Protein AF-A0A7W0GWA5-F1 (afdb_monomer)

Solvent-accessible surface area (backbone atoms only — not comparable to full-atom values): 6827 Å² total; per-residue (Å²): 142,81,94,83,82,60,64,68,61,54,51,52,52,56,60,53,69,59,54,69,79,69,80,69,74,74,72,68,67,46,48,59,93,83,40,85,60,52,65,59,53,51,52,34,34,76,71,62,65,28,68,68,74,46,89,90,48,79,65,50,41,50,68,44,53,48,50,33,35,61,64,26,59,84,72,41,54,82,92,47,35,63,58,40,52,51,53,41,50,53,56,53,47,53,54,49,50,54,51,45,56,62,52,56,77,68,57,77,88,79,130

pLDDT: mean 77.8, std 19.12, range [42.56, 97.56]

Radius of gyration: 23.41 Å; Cα contacts (8 Å, |Δi|>4): 55; chains: 1; bounding box: 43×33×76 Å

Sequence (111 aa):
MRPFSGYVLAAGVLLGALAPARAAAQASPYLPLDDPRLPLLEHLIARGDIADPSPMVRPFRRADAARVLAAADTGAEAGSAALIRALRADFEAAAREQFWRVAGRAGAQAY

Foldseek 3Di:
DDDDDDVVVVVVVVVVVPVDPDPPVPPPQFDDPPRPCQVVLVVCCVVVLWPDLCPPDPDDGLVSSLVRLVVSLVPGDPVCNVVSVVSNVVSVVVVVVSVVVVVVVVPDPDD

Mean predicted aligned error: 12.61 Å

Secondary structure (DSSP, 8-state):
-----SHHHHHHHHHHHT----------SBPPTT-TTHHHHHHHHHHTSS--S-TT--SPBHHHHHHHHHHHHTT--HHHHHHHHHHHHHHHHHHHHHHHHHHHTTS----

Structure (mmCIF, N/CA/C/O backbone):
data_AF-A0A7W0GWA5-F1
#
_entry.id   AF-A0A7W0GWA5-F1
#
loop_
_atom_site.group_PDB
_atom_site.id
_atom_site.type_symbol
_atom_site.label_atom_id
_atom_site.label_alt_id
_atom_site.label_comp_id
_atom_site.label_asym_id
_atom_site.label_entity_id
_atom_site.label_seq_id
_atom_site.pdbx_PDB_ins_code
_atom_site.Cartn_x
_atom_site.Cartn_y
_atom_site.Cartn_z
_atom_site.occupancy
_atom_site.B_iso_or_equiv
_atom_site.auth_seq_id
_atom_site.auth_comp_id
_atom_site.auth_asym_id
_atom_site.auth_atom_id
_atom_site.pdbx_PDB_model_num
ATOM 1 N N . MET A 1 1 ? 30.088 -19.742 -63.407 1.00 48.59 1 MET A N 1
ATOM 2 C CA . MET A 1 1 ? 30.177 -20.521 -62.150 1.00 48.59 1 MET A CA 1
ATOM 3 C C . MET A 1 1 ? 30.815 -19.660 -61.064 1.00 48.59 1 MET A C 1
ATOM 5 O O . MET A 1 1 ? 32.010 -19.417 -61.140 1.00 48.59 1 MET A O 1
ATOM 9 N N . ARG A 1 2 ? 30.041 -19.169 -60.086 1.00 49.00 2 ARG A N 1
ATOM 10 C CA . ARG A 1 2 ? 30.541 -18.702 -58.774 1.00 49.00 2 ARG A CA 1
ATOM 11 C C . ARG A 1 2 ? 29.477 -19.044 -57.714 1.00 49.00 2 ARG A C 1
ATOM 13 O O . ARG A 1 2 ? 28.451 -18.372 -57.683 1.00 49.00 2 ARG A O 1
ATOM 20 N N . PRO A 1 3 ? 29.660 -20.102 -56.905 1.00 53.25 3 PRO A N 1
ATOM 21 C CA . PRO A 1 3 ? 28.707 -20.490 -55.872 1.00 53.25 3 PRO A CA 1
ATOM 22 C C . PRO A 1 3 ? 29.085 -19.844 -54.534 1.00 53.25 3 PRO A C 1
ATOM 24 O O . PRO A 1 3 ? 29.902 -20.374 -53.795 1.00 53.25 3 PRO A O 1
ATOM 27 N N . PHE A 1 4 ? 28.497 -18.695 -54.208 1.00 54.00 4 PHE A N 1
ATOM 28 C CA . PHE A 1 4 ? 28.603 -18.105 -52.868 1.00 54.00 4 PHE A CA 1
ATOM 29 C C . PHE A 1 4 ? 27.271 -17.446 -52.494 1.00 54.00 4 PHE A C 1
ATOM 31 O O . PHE A 1 4 ? 27.133 -16.228 -52.512 1.00 54.00 4 PHE A O 1
ATOM 38 N N . SER A 1 5 ? 26.238 -18.250 -52.230 1.00 57.00 5 SER A N 1
ATOM 39 C CA . SER A 1 5 ? 24.929 -17.722 -51.800 1.00 57.00 5 SER A CA 1
ATOM 40 C C . SER A 1 5 ? 24.098 -18.720 -50.984 1.00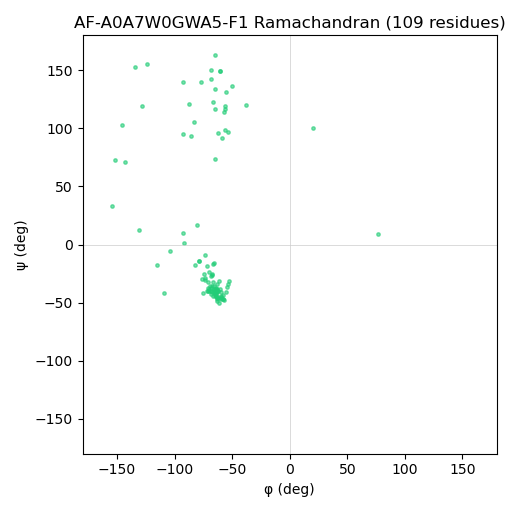 57.00 5 SER A C 1
ATOM 42 O O . SER A 1 5 ? 22.882 -18.759 -51.078 1.00 57.00 5 SER A O 1
ATOM 44 N N . GLY A 1 6 ? 24.752 -19.568 -50.186 1.00 52.09 6 GLY A N 1
ATOM 45 C CA . GLY A 1 6 ? 24.064 -20.430 -49.207 1.00 52.09 6 GLY A CA 1
ATOM 46 C C . GLY A 1 6 ? 24.311 -19.994 -47.763 1.00 52.09 6 GLY A C 1
ATOM 47 O O . GLY A 1 6 ? 23.395 -19.930 -46.948 1.00 52.09 6 GLY A O 1
ATOM 48 N N . TY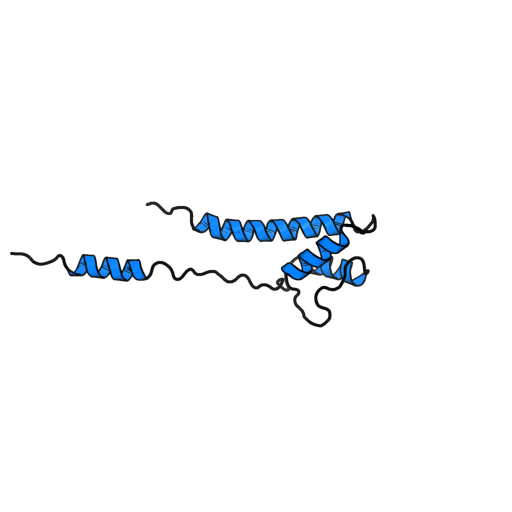R A 1 7 ? 25.554 -19.617 -47.456 1.00 51.50 7 TYR A N 1
ATOM 49 C CA . TYR A 1 7 ? 25.989 -19.338 -46.085 1.00 51.50 7 TYR A CA 1
ATOM 50 C C . TYR A 1 7 ? 25.459 -18.020 -45.509 1.00 51.50 7 TYR A C 1
ATOM 52 O O . TYR A 1 7 ? 25.210 -17.943 -44.310 1.00 51.50 7 TYR A O 1
ATOM 60 N N . VAL A 1 8 ? 25.228 -17.002 -46.345 1.00 54.50 8 VAL A N 1
ATOM 61 C CA . VAL A 1 8 ? 24.718 -15.693 -45.890 1.00 54.50 8 VAL A CA 1
ATOM 62 C C . VAL A 1 8 ? 23.268 -15.805 -45.405 1.00 54.50 8 VAL A C 1
ATOM 64 O O . VAL A 1 8 ? 22.906 -15.212 -44.392 1.00 54.50 8 VAL A O 1
ATOM 67 N N . LEU A 1 9 ? 22.460 -16.635 -46.072 1.00 52.28 9 LEU A N 1
ATOM 68 C CA . LEU A 1 9 ? 21.078 -16.899 -45.668 1.00 52.28 9 LEU A CA 1
ATOM 69 C C . LEU A 1 9 ? 21.015 -17.748 -44.391 1.00 52.28 9 LEU A C 1
ATOM 71 O O . LEU A 1 9 ? 20.230 -17.445 -43.496 1.00 52.28 9 LEU A O 1
ATOM 75 N N . ALA A 1 10 ? 21.885 -18.754 -44.259 1.00 52.53 10 ALA A N 1
ATOM 76 C CA . ALA A 1 10 ? 21.954 -19.584 -43.056 1.00 52.53 10 ALA A CA 1
ATOM 77 C C . ALA A 1 10 ? 22.414 -18.793 -41.814 1.00 52.53 10 ALA A C 1
ATOM 79 O O . ALA A 1 10 ? 21.862 -18.977 -40.730 1.00 52.53 10 ALA A O 1
ATOM 80 N N . ALA A 1 11 ? 23.369 -17.868 -41.971 1.00 53.78 11 ALA A N 1
ATOM 81 C CA . ALA A 1 11 ? 23.809 -16.987 -40.889 1.00 53.78 11 ALA A CA 1
ATOM 82 C C . ALA A 1 11 ? 22.701 -16.013 -40.446 1.00 53.78 11 ALA A C 1
ATOM 84 O O . ALA A 1 11 ? 22.514 -15.804 -39.249 1.00 53.78 11 ALA A O 1
ATOM 85 N N . GLY A 1 12 ? 21.922 -15.472 -41.391 1.00 52.97 12 GLY A N 1
ATOM 86 C CA . GLY A 1 12 ? 20.790 -14.589 -41.091 1.00 52.97 12 GLY A CA 1
ATOM 87 C C . GLY A 1 12 ? 19.664 -15.281 -40.316 1.00 52.97 12 GLY A C 1
ATOM 88 O O . GLY A 1 12 ? 19.102 -14.694 -39.395 1.00 52.97 12 GLY A O 1
ATOM 89 N N . VAL A 1 13 ? 19.374 -16.549 -40.624 1.00 55.88 13 VAL A N 1
ATOM 90 C CA . VAL A 1 13 ? 18.356 -17.341 -39.909 1.00 55.88 13 VAL A CA 1
ATOM 91 C C . VAL A 1 13 ? 18.818 -17.714 -38.496 1.00 55.88 13 VAL A C 1
ATOM 93 O O . VAL A 1 13 ? 18.016 -17.660 -37.566 1.00 55.88 13 VAL A O 1
ATOM 96 N N . LEU A 1 14 ? 20.107 -18.016 -38.294 1.00 53.31 14 LEU A N 1
ATOM 97 C CA . LEU A 1 14 ? 20.641 -18.304 -36.957 1.00 53.31 14 LEU A CA 1
ATOM 98 C C . LEU A 1 14 ? 20.690 -17.047 -36.065 1.00 53.31 14 LEU A C 1
ATOM 100 O O . LEU A 1 14 ? 20.361 -17.120 -34.885 1.00 53.31 14 LEU A O 1
ATOM 104 N N . LEU A 1 15 ? 21.034 -15.884 -36.632 1.00 54.28 15 LEU A N 1
ATOM 105 C CA . LEU A 1 15 ? 21.004 -14.590 -35.934 1.00 54.28 15 LEU A CA 1
ATOM 106 C C . LEU A 1 15 ? 19.570 -14.104 -35.658 1.00 54.28 15 LEU A C 1
ATOM 108 O O . LEU A 1 15 ? 19.325 -13.492 -34.622 1.00 54.28 15 LEU A O 1
ATOM 112 N N . GLY A 1 16 ? 18.614 -14.420 -36.537 1.00 52.53 16 GLY A N 1
ATOM 113 C CA . GLY A 1 16 ? 17.187 -14.155 -36.332 1.00 52.53 16 GLY A CA 1
ATOM 114 C C . GLY A 1 16 ? 16.520 -15.094 -35.320 1.00 52.53 16 GLY A C 1
ATOM 115 O O . GLY A 1 16 ? 15.555 -14.700 -34.675 1.00 52.53 16 GLY A O 1
ATOM 116 N N . ALA A 1 17 ? 17.044 -16.307 -35.121 1.00 53.62 17 ALA A N 1
ATOM 117 C CA . ALA A 1 17 ? 16.573 -17.246 -34.096 1.00 53.62 17 ALA A CA 1
ATOM 118 C C . ALA A 1 17 ? 17.092 -16.918 -32.681 1.00 53.62 17 ALA A C 1
ATOM 120 O O . ALA A 1 17 ? 16.517 -17.383 -31.700 1.00 53.62 17 ALA A O 1
ATOM 121 N N . LEU A 1 18 ? 18.109 -16.052 -32.566 1.00 52.94 18 LEU A N 1
ATOM 122 C CA . LEU A 1 18 ? 18.419 -15.307 -31.338 1.00 52.94 18 LEU A CA 1
ATOM 123 C C . LEU A 1 18 ? 17.513 -14.071 -31.162 1.00 52.94 18 LEU A C 1
ATOM 125 O O . LEU A 1 18 ? 17.831 -13.196 -30.351 1.00 52.94 18 LEU A O 1
ATOM 129 N N . ALA A 1 19 ? 16.378 -14.002 -31.884 1.00 51.59 19 ALA A N 1
ATOM 130 C CA . ALA A 1 19 ? 15.244 -13.144 -31.545 1.00 51.59 19 ALA A CA 1
ATOM 131 C C . ALA A 1 19 ? 15.101 -13.141 -30.024 1.00 51.59 19 ALA A C 1
ATOM 133 O O . ALA A 1 19 ? 14.997 -14.211 -29.420 1.00 51.59 19 ALA A O 1
ATOM 134 N N . PRO A 1 20 ? 15.216 -11.958 -29.408 1.00 52.09 20 PRO A N 1
ATOM 135 C CA . PRO A 1 20 ? 15.733 -11.815 -28.065 1.00 52.09 20 PRO A CA 1
ATOM 136 C C . PRO A 1 20 ? 14.890 -12.696 -27.163 1.00 52.09 20 PRO A C 1
ATOM 138 O O . PRO A 1 20 ? 13.684 -12.466 -27.041 1.00 52.09 20 PRO A O 1
ATOM 141 N N . ALA A 1 21 ? 15.513 -13.708 -26.553 1.00 52.56 21 ALA A N 1
ATOM 142 C CA . ALA A 1 21 ? 14.989 -14.302 -25.338 1.00 52.56 21 ALA A CA 1
ATOM 143 C C . ALA A 1 21 ? 14.814 -13.113 -24.405 1.00 52.56 21 ALA A C 1
ATOM 145 O O . ALA A 1 21 ? 15.791 -12.534 -23.929 1.00 52.56 21 ALA A O 1
ATOM 146 N N . ARG A 1 22 ? 13.577 -12.614 -24.361 1.00 51.94 22 ARG A N 1
ATOM 147 C CA . ARG A 1 22 ? 13.277 -11.279 -23.881 1.00 51.94 22 ARG A CA 1
ATOM 148 C C . ARG A 1 22 ? 13.826 -11.222 -22.479 1.00 51.94 22 ARG A C 1
ATOM 150 O O . ARG A 1 22 ? 13.340 -11.935 -21.606 1.00 51.94 22 ARG A O 1
ATOM 157 N N . ALA A 1 23 ? 14.842 -10.390 -22.291 1.00 51.56 23 ALA A N 1
ATOM 158 C CA . ALA A 1 23 ? 15.281 -9.962 -20.985 1.00 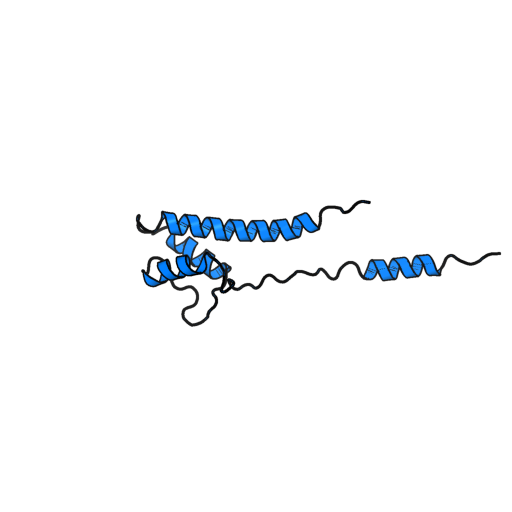51.56 23 ALA A CA 1
ATOM 159 C C . ALA A 1 23 ? 14.127 -9.148 -20.386 1.00 51.56 23 ALA A C 1
ATOM 161 O O . ALA A 1 23 ? 14.149 -7.920 -20.339 1.00 51.56 23 ALA A O 1
ATOM 162 N N . ALA A 1 24 ? 13.067 -9.844 -19.974 1.00 52.22 24 ALA A N 1
ATOM 163 C CA . ALA A 1 24 ? 12.227 -9.415 -18.892 1.00 52.22 24 ALA A CA 1
ATOM 164 C C . ALA A 1 24 ? 13.191 -9.321 -17.717 1.00 52.22 24 ALA A C 1
ATOM 166 O O . ALA A 1 24 ? 13.485 -10.314 -17.058 1.00 52.22 24 ALA A O 1
ATOM 167 N N . ALA A 1 25 ? 13.773 -8.141 -17.511 1.00 53.12 25 ALA A N 1
ATOM 168 C CA . ALA A 1 25 ? 14.325 -7.813 -16.218 1.00 53.12 25 ALA A CA 1
ATOM 169 C C . ALA A 1 25 ? 13.152 -7.993 -15.251 1.00 53.12 25 ALA A C 1
ATOM 171 O O . ALA A 1 25 ? 12.238 -7.169 -15.223 1.00 53.12 25 ALA A O 1
ATOM 172 N N . GLN A 1 26 ? 13.104 -9.148 -14.586 1.00 57.56 26 GLN A N 1
ATOM 173 C CA . GLN A 1 26 ? 12.078 -9.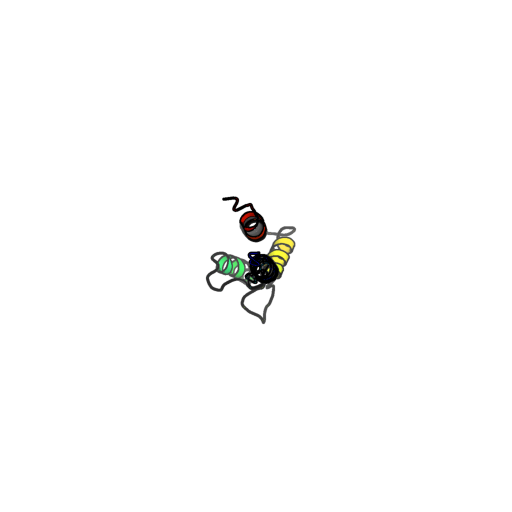485 -13.615 1.00 57.56 26 GLN A CA 1
ATOM 174 C C . GLN A 1 26 ? 12.218 -8.459 -12.499 1.00 57.56 26 GLN A C 1
ATOM 176 O O . GLN A 1 26 ? 13.080 -8.578 -11.630 1.00 57.56 26 GLN A O 1
ATOM 181 N N . ALA A 1 27 ? 11.409 -7.401 -12.566 1.00 71.06 27 ALA A N 1
ATOM 182 C CA . ALA A 1 27 ? 11.276 -6.476 -11.463 1.00 71.06 27 ALA A CA 1
ATOM 183 C C . ALA A 1 27 ? 10.861 -7.319 -10.256 1.00 71.06 27 ALA A C 1
ATOM 185 O O . ALA A 1 27 ? 9.851 -8.025 -10.308 1.00 71.06 27 ALA A O 1
ATOM 186 N N . SER A 1 28 ? 11.688 -7.308 -9.207 1.00 83.00 28 SER A N 1
ATOM 187 C CA . SER A 1 28 ? 11.398 -8.054 -7.984 1.00 83.00 28 SER A CA 1
ATOM 188 C C . SER A 1 28 ? 9.975 -7.724 -7.532 1.00 83.00 28 SER A C 1
ATOM 190 O O . SER A 1 28 ? 9.620 -6.548 -7.546 1.00 83.00 28 SER A O 1
ATOM 192 N N . PRO A 1 29 ? 9.147 -8.694 -7.109 1.00 87.31 29 PRO A N 1
ATOM 193 C CA . PRO A 1 29 ? 7.804 -8.404 -6.604 1.00 87.31 29 PRO A CA 1
ATOM 194 C C . PRO A 1 29 ? 7.832 -7.624 -5.277 1.00 87.31 29 PRO A C 1
ATOM 196 O O . PRO A 1 29 ? 6.835 -7.004 -4.893 1.00 87.31 29 PRO A O 1
ATOM 199 N N . TYR A 1 30 ? 8.981 -7.613 -4.596 1.00 90.69 30 TYR A N 1
ATOM 200 C CA . TYR A 1 30 ? 9.180 -6.970 -3.304 1.00 90.69 30 TYR A CA 1
ATOM 201 C C . TYR A 1 30 ? 9.689 -5.537 -3.424 1.00 90.69 30 TYR A C 1
ATOM 203 O O . TYR A 1 30 ? 10.540 -5.243 -4.271 1.00 90.69 30 TYR A O 1
ATOM 211 N N . LEU A 1 31 ? 9.161 -4.663 -2.569 1.00 91.12 31 LEU A N 1
ATOM 212 C CA . LEU A 1 31 ? 9.631 -3.298 -2.394 1.00 91.12 31 LEU A CA 1
ATOM 213 C C . LEU A 1 31 ? 11.135 -3.297 -2.063 1.00 91.12 31 LEU A C 1
ATOM 215 O O . LEU A 1 31 ? 11.559 -4.074 -1.206 1.00 91.12 31 LEU A O 1
ATOM 219 N N . PRO A 1 32 ? 11.945 -2.476 -2.750 1.00 91.31 32 PRO A N 1
ATOM 220 C CA . PRO A 1 32 ? 13.343 -2.280 -2.408 1.00 91.31 32 PRO A CA 1
ATOM 221 C C . PRO A 1 32 ? 13.467 -1.715 -0.994 1.00 91.31 32 PRO A C 1
ATOM 223 O O . PRO A 1 32 ? 12.584 -0.994 -0.529 1.00 91.31 32 PRO A O 1
ATOM 226 N N . LEU A 1 33 ? 14.562 -2.042 -0.311 1.00 89.75 33 LEU A N 1
ATOM 227 C CA . LEU A 1 33 ? 14.805 -1.557 1.051 1.00 89.75 33 LEU A CA 1
ATOM 228 C C . LEU A 1 33 ? 15.058 -0.039 1.086 1.00 89.75 33 LEU A C 1
ATOM 230 O O . LEU A 1 33 ? 14.813 0.608 2.095 1.00 89.75 33 LEU A O 1
ATOM 234 N N . ASP A 1 34 ? 15.530 0.511 -0.030 1.00 90.81 34 ASP A N 1
ATOM 235 C CA . ASP A 1 34 ? 15.785 1.926 -0.288 1.00 90.81 34 ASP A CA 1
ATOM 236 C C . ASP A 1 34 ? 14.595 2.647 -0.951 1.00 90.81 34 ASP A C 1
ATOM 238 O O . ASP A 1 34 ? 14.728 3.788 -1.392 1.00 90.81 34 ASP A O 1
ATOM 242 N N . ASP A 1 35 ? 13.418 2.011 -1.031 1.00 91.44 35 ASP A N 1
ATOM 243 C CA . ASP A 1 35 ? 12.230 2.658 -1.586 1.00 91.44 35 ASP A CA 1
ATOM 244 C C . ASP A 1 35 ? 11.771 3.810 -0.672 1.00 91.44 35 ASP A C 1
ATOM 246 O O . ASP A 1 35 ? 11.450 3.576 0.498 1.00 91.44 35 ASP A O 1
ATOM 250 N N . PRO A 1 36 ? 11.666 5.051 -1.180 1.00 92.75 36 PRO A N 1
ATOM 251 C CA . PRO A 1 36 ? 11.331 6.213 -0.357 1.00 92.75 36 PRO A CA 1
ATOM 252 C C . PRO A 1 36 ? 9.915 6.155 0.233 1.00 92.75 36 PRO A C 1
ATOM 254 O O . PRO A 1 36 ? 9.606 6.890 1.168 1.00 92.75 36 PRO A O 1
ATOM 257 N N . ARG A 1 37 ? 9.041 5.286 -0.289 1.00 94.38 37 ARG A N 1
ATOM 258 C CA . ARG A 1 37 ? 7.675 5.100 0.221 1.00 94.38 37 ARG A CA 1
ATOM 259 C C . ARG A 1 37 ? 7.623 4.166 1.426 1.00 94.38 37 ARG A C 1
ATOM 261 O O . ARG A 1 37 ? 6.619 4.164 2.137 1.00 94.38 37 ARG A O 1
ATOM 268 N N . LEU A 1 38 ? 8.671 3.370 1.656 1.00 94.44 38 LEU A N 1
ATOM 269 C CA . LEU A 1 38 ? 8.697 2.351 2.703 1.00 94.44 38 LEU A CA 1
ATOM 270 C C . LEU A 1 38 ? 8.491 2.944 4.113 1.00 94.44 38 LEU A C 1
ATOM 272 O O . LEU A 1 38 ? 7.598 2.453 4.804 1.00 94.44 38 LEU A O 1
ATOM 276 N N . PRO A 1 39 ? 9.169 4.039 4.523 1.00 95.44 39 PRO A N 1
ATOM 277 C CA . PRO A 1 39 ? 8.960 4.622 5.852 1.00 95.44 39 PRO A CA 1
ATOM 278 C C . PRO A 1 39 ? 7.539 5.160 6.067 1.00 95.44 39 PRO A C 1
A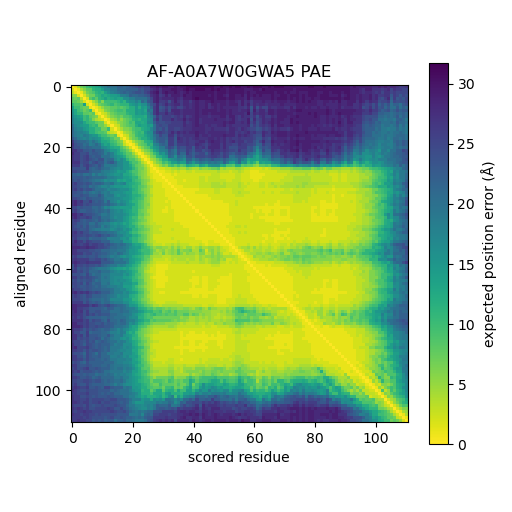TOM 280 O O . PRO A 1 39 ? 7.001 5.083 7.168 1.00 95.44 39 PRO A O 1
ATOM 283 N N . LEU A 1 40 ? 6.905 5.691 5.015 1.00 96.19 40 LEU A N 1
ATOM 284 C CA . LEU A 1 40 ? 5.531 6.199 5.090 1.00 96.19 40 LEU A CA 1
ATOM 285 C C . LEU A 1 40 ? 4.522 5.056 5.256 1.00 96.19 40 LEU A C 1
ATOM 287 O O . LEU A 1 40 ? 3.577 5.173 6.034 1.00 96.19 40 LEU A O 1
ATOM 291 N N . LEU A 1 41 ? 4.743 3.940 4.555 1.00 95.94 41 LEU A N 1
ATOM 292 C CA . LEU A 1 41 ? 3.938 2.731 4.708 1.00 95.94 41 LEU A CA 1
ATOM 293 C C . LEU A 1 41 ? 4.064 2.166 6.131 1.00 95.94 41 LEU A C 1
ATOM 295 O O . LEU A 1 41 ? 3.057 1.865 6.765 1.00 95.94 41 LEU A O 1
ATOM 299 N N . GLU A 1 42 ? 5.287 2.077 6.655 1.00 95.75 42 GLU A N 1
ATOM 300 C CA . GLU A 1 42 ? 5.547 1.613 8.022 1.00 95.75 42 GLU A CA 1
ATOM 301 C C . GLU A 1 42 ? 4.939 2.539 9.078 1.00 95.75 42 GLU A C 1
ATOM 303 O O . GLU A 1 42 ? 4.385 2.055 10.063 1.00 95.75 42 GLU A O 1
ATOM 308 N N . HIS A 1 43 ? 4.970 3.856 8.858 1.00 96.50 43 HIS A N 1
ATOM 309 C CA . HIS A 1 43 ? 4.325 4.822 9.743 1.00 96.50 43 HIS A CA 1
ATOM 310 C C . HIS A 1 43 ? 2.811 4.591 9.853 1.00 96.50 43 HIS A C 1
ATOM 312 O O . HIS A 1 43 ? 2.271 4.575 10.960 1.00 96.50 43 HIS A O 1
ATOM 318 N N . LEU A 1 44 ? 2.131 4.372 8.724 1.00 96.94 44 LEU A N 1
ATOM 319 C CA . LEU A 1 44 ? 0.696 4.072 8.706 1.00 96.94 44 LEU A CA 1
ATOM 320 C C . LEU A 1 44 ? 0.381 2.737 9.399 1.00 96.94 44 LEU A C 1
ATOM 322 O O . LEU A 1 44 ? -0.602 2.650 10.131 1.00 96.94 44 LEU A O 1
ATOM 326 N N . ILE A 1 45 ? 1.227 1.716 9.217 1.00 96.38 45 ILE A N 1
ATOM 327 C CA . ILE A 1 4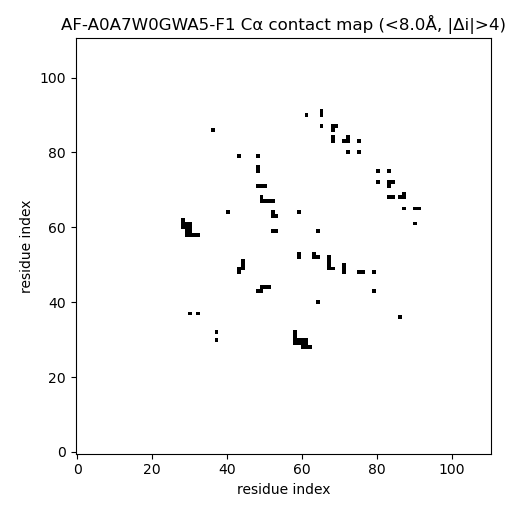5 ? 1.087 0.422 9.908 1.00 96.38 45 ILE A CA 1
ATOM 328 C C . ILE A 1 45 ? 1.246 0.603 11.419 1.00 96.38 45 ILE A C 1
ATOM 330 O O . ILE A 1 45 ? 0.420 0.123 12.190 1.00 96.38 45 ILE A O 1
ATOM 334 N N . ALA A 1 46 ? 2.288 1.316 11.853 1.00 96.19 46 ALA A N 1
ATOM 335 C CA . ALA A 1 46 ? 2.580 1.533 13.268 1.00 96.19 46 ALA A CA 1
ATOM 336 C C . ALA A 1 46 ? 1.458 2.292 13.992 1.00 96.19 46 ALA A C 1
ATOM 338 O O . ALA A 1 46 ? 1.218 2.061 15.175 1.00 96.19 46 ALA A O 1
ATOM 339 N N . ARG A 1 47 ? 0.753 3.177 13.279 1.00 95.44 47 ARG A N 1
ATOM 340 C CA . ARG A 1 47 ? -0.427 3.887 13.788 1.00 95.44 47 ARG A CA 1
ATOM 341 C C . ARG A 1 47 ? -1.708 3.055 13.780 1.00 95.44 47 ARG A C 1
ATOM 343 O O . ARG A 1 47 ? -2.676 3.453 14.416 1.00 95.44 47 ARG A O 1
ATOM 350 N N . GLY A 1 48 ? -1.719 1.924 13.077 1.00 95.19 48 GLY A N 1
ATOM 351 C CA . GLY A 1 48 ? -2.922 1.128 12.837 1.00 95.19 48 GLY A CA 1
ATOM 352 C C . GLY A 1 48 ? -3.847 1.712 11.765 1.00 95.19 48 GLY A C 1
ATOM 353 O O . GLY A 1 48 ? -4.947 1.200 11.581 1.00 95.19 48 GLY A O 1
ATOM 354 N N . ASP A 1 49 ? -3.402 2.741 11.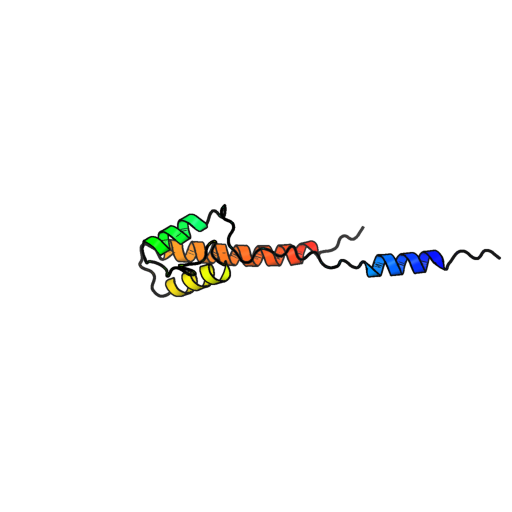035 1.00 96.38 49 ASP A N 1
ATOM 355 C CA . ASP A 1 49 ? -4.177 3.383 9.965 1.00 96.38 49 ASP A CA 1
ATOM 356 C C . ASP A 1 49 ? -4.352 2.444 8.758 1.00 96.38 49 ASP A C 1
ATOM 358 O O . ASP A 1 49 ? -5.324 2.552 8.010 1.00 96.38 49 ASP A O 1
ATOM 362 N N . ILE A 1 50 ? -3.406 1.517 8.560 1.00 96.44 50 ILE A N 1
ATOM 363 C CA . ILE A 1 50 ? -3.497 0.422 7.588 1.00 96.44 50 ILE A CA 1
ATOM 364 C C . ILE A 1 50 ? -3.055 -0.896 8.233 1.00 96.44 50 ILE A C 1
ATOM 366 O O . ILE A 1 50 ? -2.214 -0.917 9.131 1.00 96.44 50 ILE A O 1
ATOM 370 N N . ALA A 1 51 ? -3.581 -2.017 7.739 1.00 96.00 51 ALA A N 1
ATOM 371 C CA . ALA A 1 51 ? -3.137 -3.341 8.171 1.00 96.00 51 ALA A CA 1
ATOM 372 C C . ALA A 1 51 ? -1.699 -3.635 7.702 1.00 96.00 51 ALA A C 1
ATOM 374 O O . ALA A 1 51 ? -1.348 -3.313 6.564 1.00 96.00 51 ALA A O 1
ATOM 375 N N . ASP A 1 52 ? -0.894 -4.309 8.535 1.00 95.56 52 ASP A N 1
ATOM 376 C CA . ASP A 1 52 ? 0.409 -4.837 8.105 1.00 95.56 52 ASP A CA 1
ATOM 377 C C . ASP A 1 52 ? 0.181 -5.926 7.035 1.00 95.56 52 ASP A C 1
ATOM 379 O O . ASP A 1 52 ? -0.442 -6.953 7.330 1.00 95.56 52 ASP A O 1
ATOM 383 N N . PRO A 1 53 ? 0.659 -5.729 5.790 1.00 92.25 53 PRO A N 1
ATOM 384 C CA . PRO A 1 53 ? 0.421 -6.674 4.706 1.00 92.25 53 PRO A CA 1
ATOM 385 C C . PRO A 1 53 ? 1.121 -8.024 4.908 1.00 92.25 53 PRO A C 1
ATOM 387 O O . PRO A 1 53 ? 0.649 -9.025 4.367 1.00 92.25 53 PRO A O 1
ATOM 390 N N . SER A 1 54 ? 2.226 -8.061 5.662 1.00 88.50 54 SER A N 1
ATOM 391 C CA . SER A 1 54 ? 3.052 -9.256 5.858 1.00 88.50 54 SER A CA 1
ATOM 392 C C . SER A 1 54 ? 3.782 -9.227 7.211 1.00 88.50 54 SER A C 1
ATOM 394 O O . SER A 1 54 ? 5.007 -9.086 7.222 1.00 88.50 54 SER A O 1
ATOM 396 N N . PRO A 1 55 ? 3.101 -9.431 8.357 1.00 84.38 55 PRO A N 1
ATOM 397 C CA . PRO A 1 55 ? 3.685 -9.252 9.696 1.00 84.38 55 PRO A CA 1
ATOM 398 C C . PRO A 1 55 ? 4.995 -10.014 9.947 1.00 84.38 55 PRO A C 1
ATOM 400 O O . PRO A 1 55 ? 5.860 -9.549 10.679 1.00 84.38 55 PRO A O 1
ATOM 403 N N . MET A 1 56 ? 5.156 -11.182 9.317 1.00 90.69 56 MET A N 1
ATOM 404 C CA . MET A 1 56 ? 6.333 -12.045 9.477 1.00 90.69 56 MET A CA 1
ATOM 405 C C . MET A 1 56 ? 7.314 -11.996 8.300 1.00 90.69 56 MET A C 1
ATOM 407 O O . MET A 1 56 ? 8.363 -12.631 8.359 1.00 90.69 56 MET A O 1
ATOM 411 N N . VAL A 1 57 ? 6.980 -11.298 7.208 1.00 85.94 57 VAL A N 1
ATOM 412 C CA . VAL A 1 57 ? 7.778 -11.312 5.975 1.00 85.94 57 VAL A CA 1
ATOM 413 C C . VAL A 1 57 ? 8.083 -9.890 5.535 1.00 85.94 57 VAL A C 1
ATOM 415 O O . VAL A 1 57 ? 7.194 -9.106 5.205 1.00 85.94 57 VAL A O 1
ATOM 418 N N . ARG A 1 58 ? 9.377 -9.585 5.486 1.00 88.69 58 ARG A N 1
ATOM 419 C CA . ARG A 1 58 ? 9.934 -8.356 4.923 1.00 88.69 58 ARG A CA 1
ATOM 420 C C . ARG A 1 58 ? 10.957 -8.722 3.839 1.00 88.69 58 ARG A C 1
ATOM 422 O O . ARG A 1 58 ? 11.545 -9.802 3.920 1.00 88.69 58 ARG A O 1
ATOM 429 N N . PRO A 1 59 ? 11.228 -7.839 2.864 1.00 90.00 59 PRO A N 1
ATOM 430 C CA . PRO A 1 59 ? 10.486 -6.616 2.533 1.00 90.00 59 PRO A CA 1
ATOM 431 C C . PRO A 1 59 ? 9.057 -6.898 2.033 1.00 90.00 59 PRO A C 1
ATOM 433 O O . PRO A 1 59 ? 8.719 -8.026 1.677 1.00 90.00 59 PRO A O 1
ATOM 436 N N . PHE A 1 60 ? 8.190 -5.882 2.027 1.00 93.75 60 PHE A N 1
ATOM 437 C CA . PHE A 1 60 ? 6.793 -6.037 1.605 1.00 93.75 60 PHE A CA 1
ATOM 438 C C . PHE A 1 60 ? 6.666 -6.312 0.105 1.00 93.75 60 PHE A C 1
ATOM 440 O O . PHE A 1 60 ? 7.446 -5.810 -0.703 1.00 93.75 60 PHE A O 1
ATOM 447 N N . ARG A 1 61 ? 5.632 -7.049 -0.307 1.00 92.44 61 ARG A N 1
ATOM 448 C CA . ARG A 1 61 ? 5.264 -7.144 -1.728 1.00 92.44 61 ARG A CA 1
ATOM 449 C C . ARG A 1 61 ? 4.535 -5.879 -2.163 1.00 92.44 61 ARG A C 1
ATOM 451 O O . ARG A 1 61 ? 3.658 -5.395 -1.452 1.00 92.44 61 ARG A O 1
ATOM 458 N N . ARG A 1 62 ? 4.830 -5.388 -3.371 1.00 91.62 62 ARG A N 1
ATOM 459 C CA . ARG A 1 62 ? 4.152 -4.203 -3.937 1.00 91.62 62 ARG A CA 1
ATOM 460 C C . ARG A 1 62 ? 2.640 -4.384 -4.030 1.00 91.62 62 ARG A C 1
ATOM 462 O O . ARG A 1 62 ? 1.895 -3.477 -3.682 1.00 91.62 62 ARG A O 1
ATOM 469 N N . ALA A 1 63 ? 2.203 -5.558 -4.486 1.00 91.25 63 ALA A N 1
ATOM 470 C CA . ALA A 1 63 ? 0.784 -5.868 -4.638 1.00 91.25 63 ALA A CA 1
ATOM 471 C C . ALA A 1 63 ? 0.050 -5.859 -3.289 1.00 91.25 63 ALA A C 1
ATOM 473 O O . ALA A 1 63 ? -1.051 -5.324 -3.197 1.00 91.25 63 ALA A O 1
ATOM 474 N N . ASP A 1 64 ? 0.676 -6.394 -2.238 1.00 94.75 64 ASP A N 1
ATOM 475 C CA . ASP A 1 64 ? 0.080 -6.401 -0.905 1.00 94.75 64 ASP A CA 1
ATOM 476 C C . ASP A 1 64 ? 0.040 -5.000 -0.290 1.00 94.75 64 ASP A C 1
ATOM 478 O O . ASP A 1 64 ? -0.990 -4.627 0.262 1.00 94.75 64 ASP A O 1
ATOM 482 N N . ALA A 1 65 ? 1.093 -4.193 -0.467 1.00 94.56 65 ALA A N 1
ATOM 483 C CA . ALA A 1 65 ? 1.095 -2.785 -0.063 1.00 94.56 65 ALA A CA 1
ATOM 484 C C . ALA A 1 65 ? -0.035 -1.990 -0.749 1.00 94.56 65 ALA A C 1
ATOM 486 O O . ALA A 1 65 ? -0.804 -1.297 -0.086 1.00 94.56 65 ALA A O 1
ATOM 487 N N . ALA A 1 66 ? -0.199 -2.142 -2.069 1.00 94.12 66 ALA A N 1
ATOM 488 C CA . ALA A 1 66 ? -1.281 -1.494 -2.810 1.00 94.12 66 ALA A CA 1
ATOM 489 C C . ALA A 1 66 ? -2.670 -1.959 -2.338 1.00 94.12 66 ALA A C 1
ATOM 491 O O . ALA A 1 66 ? -3.585 -1.148 -2.198 1.00 94.12 66 ALA A O 1
ATOM 492 N N . ARG A 1 67 ? -2.822 -3.257 -2.046 1.00 94.38 67 ARG A N 1
ATOM 493 C CA . ARG A 1 67 ? -4.074 -3.844 -1.553 1.00 94.38 67 ARG A CA 1
ATOM 494 C C . ARG A 1 67 ? -4.478 -3.280 -0.192 1.00 94.38 67 ARG A C 1
ATOM 496 O O . ARG A 1 67 ? -5.642 -2.928 -0.024 1.00 94.38 67 ARG A O 1
ATOM 503 N N . VAL A 1 68 ? -3.553 -3.184 0.768 1.00 96.50 68 VAL A N 1
ATOM 504 C CA . VAL A 1 68 ? -3.878 -2.648 2.105 1.00 96.50 68 VAL A CA 1
ATOM 505 C C . VAL A 1 68 ? -4.171 -1.148 2.068 1.00 96.50 68 VAL A C 1
ATOM 507 O O . VAL A 1 68 ? -5.092 -0.704 2.746 1.00 96.50 68 VAL A O 1
ATOM 510 N N . LEU A 1 69 ? -3.476 -0.383 1.217 1.00 96.69 69 LEU A N 1
ATOM 511 C CA . LEU A 1 69 ? -3.773 1.038 1.001 1.00 96.69 69 LEU A CA 1
ATOM 512 C C . LEU A 1 69 ? -5.169 1.236 0.393 1.00 96.69 69 LEU A C 1
ATOM 514 O O . LEU A 1 69 ? -5.926 2.084 0.856 1.00 96.69 69 LEU A O 1
ATOM 518 N N . ALA A 1 70 ? -5.537 0.430 -0.608 1.00 95.31 70 ALA A N 1
ATOM 519 C CA . ALA A 1 70 ? -6.863 0.486 -1.220 1.00 95.31 70 ALA A CA 1
ATOM 520 C C . ALA A 1 70 ? -7.983 0.108 -0.236 1.00 95.31 70 ALA A C 1
ATOM 522 O O . ALA A 1 70 ? -9.047 0.719 -0.264 1.00 95.31 70 ALA A O 1
ATOM 523 N N . ALA A 1 71 ? -7.743 -0.872 0.641 1.00 95.50 71 ALA A N 1
ATOM 524 C CA . ALA A 1 71 ? -8.699 -1.261 1.676 1.00 95.50 71 ALA A CA 1
ATOM 525 C C . ALA A 1 71 ? -8.889 -0.170 2.745 1.00 95.50 71 ALA A C 1
ATOM 527 O O . ALA A 1 71 ? -9.996 0.015 3.242 1.00 95.50 71 ALA A O 1
ATOM 528 N N . ALA A 1 72 ? -7.826 0.560 3.090 1.00 95.69 72 ALA A N 1
ATOM 529 C CA . ALA A 1 72 ? -7.891 1.621 4.089 1.00 95.69 72 ALA A CA 1
ATOM 530 C C . ALA A 1 72 ? -8.552 2.908 3.569 1.00 95.69 72 ALA A C 1
ATOM 532 O O . ALA A 1 72 ? -9.199 3.613 4.337 1.00 95.69 72 ALA A O 1
ATOM 533 N N . ASP A 1 73 ? -8.444 3.205 2.270 1.00 93.06 73 ASP A N 1
ATOM 534 C CA . ASP A 1 73 ? -8.971 4.431 1.646 1.00 93.06 73 ASP A CA 1
ATOM 535 C C . ASP A 1 73 ? -10.474 4.654 1.920 1.00 93.06 73 ASP A C 1
ATOM 537 O O . ASP A 1 73 ? -10.908 5.776 2.172 1.00 93.06 73 ASP A O 1
ATOM 541 N N . THR A 1 74 ? -11.276 3.583 1.962 1.00 87.88 74 THR A N 1
ATOM 542 C CA . THR A 1 74 ? -12.731 3.676 2.191 1.00 87.88 74 THR A CA 1
ATOM 543 C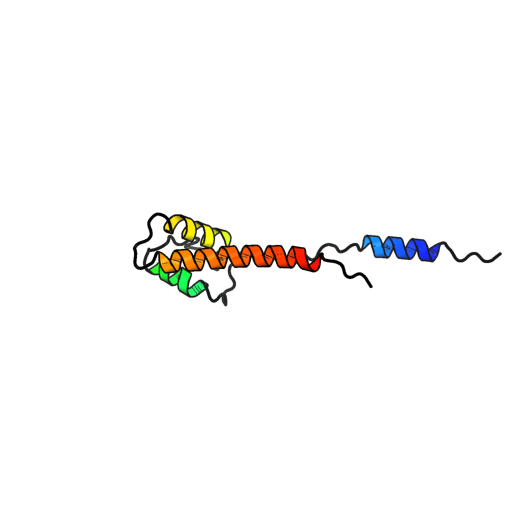 C . THR A 1 74 ? -13.129 4.053 3.620 1.00 87.88 74 THR A C 1
ATOM 545 O O . THR A 1 74 ? -14.266 4.464 3.834 1.00 87.88 74 THR A O 1
ATOM 548 N N . GLY A 1 75 ? -12.227 3.899 4.593 1.00 88.31 75 GLY A N 1
ATOM 549 C CA . GLY A 1 75 ? -12.493 4.143 6.016 1.00 88.31 75 GLY A CA 1
ATOM 550 C C . GLY A 1 75 ? -11.444 5.016 6.699 1.00 88.31 75 GLY A C 1
ATOM 551 O O . GLY A 1 75 ? -11.404 5.066 7.924 1.00 88.31 75 GLY A O 1
ATOM 552 N N . ALA A 1 76 ? -10.577 5.666 5.924 1.00 88.75 76 ALA A N 1
ATOM 553 C CA . ALA A 1 76 ? -9.446 6.400 6.460 1.00 88.75 76 ALA A CA 1
ATOM 554 C C . ALA A 1 76 ? -9.898 7.600 7.302 1.00 88.75 76 ALA A C 1
ATOM 556 O O . ALA A 1 76 ? -10.713 8.419 6.867 1.00 88.75 76 ALA A O 1
ATOM 557 N N . GLU A 1 77 ? -9.296 7.752 8.482 1.00 89.50 77 GLU A N 1
ATOM 558 C CA . GLU A 1 77 ? -9.448 8.965 9.277 1.00 89.50 77 GLU A CA 1
ATOM 559 C C . GLU A 1 77 ? -8.940 10.191 8.507 1.00 89.50 77 GLU A C 1
ATOM 561 O O . GLU A 1 77 ? -7.992 10.111 7.716 1.00 89.50 77 GLU A O 1
ATOM 566 N N . ALA A 1 78 ? -9.535 11.359 8.772 1.00 86.19 78 ALA A N 1
ATOM 567 C CA . ALA A 1 78 ? -9.228 12.595 8.049 1.00 86.19 78 ALA A CA 1
ATOM 568 C C . ALA A 1 78 ? -7.724 12.936 8.042 1.00 86.19 78 ALA A C 1
ATOM 570 O O . ALA A 1 78 ? -7.217 13.438 7.039 1.00 86.19 78 ALA A O 1
ATOM 571 N N . GLY A 1 79 ? -7.006 12.618 9.127 1.00 89.88 79 GLY A N 1
ATOM 572 C CA . GLY A 1 79 ? -5.569 12.872 9.258 1.00 89.88 79 GLY A CA 1
ATOM 573 C C . GLY A 1 79 ? -4.675 11.998 8.370 1.00 89.88 79 GLY A C 1
ATOM 574 O O . GLY A 1 79 ? -3.569 12.418 8.038 1.00 89.88 79 GLY A O 1
ATOM 575 N N . SER A 1 80 ? -5.146 10.821 7.951 1.00 94.44 80 SER A N 1
ATOM 576 C CA . SER A 1 80 ? -4.345 9.836 7.203 1.00 94.44 80 SER A CA 1
ATOM 577 C C . SER A 1 80 ? -4.862 9.604 5.780 1.00 94.44 80 SER A C 1
ATOM 579 O O . SER A 1 80 ? -4.108 9.161 4.913 1.00 94.44 80 SER A O 1
ATOM 581 N N . ALA A 1 81 ? -6.109 9.991 5.490 1.00 95.69 81 ALA A N 1
ATOM 582 C CA . ALA A 1 81 ? -6.748 9.825 4.183 1.00 95.69 81 ALA A CA 1
ATOM 583 C C . ALA A 1 81 ? -5.953 10.453 3.025 1.00 95.69 81 ALA A C 1
ATOM 585 O O . ALA A 1 81 ? -5.834 9.862 1.953 1.00 95.69 81 ALA A O 1
ATOM 586 N N . ALA A 1 82 ? -5.383 11.646 3.223 1.00 96.38 82 ALA A N 1
ATOM 587 C CA . ALA A 1 82 ? -4.580 12.303 2.190 1.00 96.38 82 ALA A CA 1
ATOM 588 C C . ALA A 1 82 ? -3.298 11.517 1.867 1.00 96.38 82 ALA A C 1
ATOM 590 O O . ALA A 1 82 ? -2.984 11.313 0.695 1.00 96.38 82 ALA A O 1
ATOM 591 N N . LEU A 1 83 ? -2.597 11.031 2.897 1.00 96.81 83 LEU A N 1
ATOM 592 C CA . LEU A 1 83 ? -1.367 10.256 2.739 1.00 96.81 83 LEU A CA 1
ATOM 593 C C . LEU A 1 83 ? -1.638 8.883 2.110 1.00 96.81 83 LEU A C 1
ATOM 595 O O . LEU A 1 83 ? -0.918 8.481 1.200 1.00 96.81 83 LEU A O 1
ATOM 599 N N . ILE A 1 84 ? -2.700 8.195 2.542 1.00 97.56 84 ILE A N 1
ATOM 600 C CA . ILE A 1 84 ? -3.118 6.903 1.978 1.00 97.56 84 ILE A CA 1
ATOM 601 C C . ILE A 1 84 ? -3.396 7.041 0.477 1.00 97.56 84 ILE A C 1
ATOM 603 O O . ILE A 1 84 ? -2.882 6.254 -0.321 1.00 97.56 84 ILE A O 1
ATOM 607 N N . ARG A 1 85 ? -4.145 8.075 0.073 1.00 96.69 85 ARG A N 1
ATOM 608 C CA . ARG A 1 85 ? -4.441 8.341 -1.342 1.00 96.69 85 ARG A CA 1
ATOM 609 C C . ARG A 1 85 ? -3.197 8.696 -2.151 1.00 96.69 85 ARG A C 1
ATOM 611 O O . ARG A 1 85 ? -3.048 8.188 -3.260 1.00 96.69 85 ARG A O 1
ATOM 618 N N . ALA A 1 86 ? -2.306 9.525 -1.605 1.00 95.88 86 ALA A N 1
ATOM 619 C CA . ALA A 1 86 ? -1.054 9.889 -2.268 1.00 95.88 86 ALA A CA 1
ATOM 620 C C . ALA A 1 86 ? -0.167 8.656 -2.502 1.00 95.88 86 ALA A C 1
ATOM 622 O O . ALA A 1 86 ? 0.214 8.376 -3.636 1.00 95.88 86 ALA A O 1
ATOM 623 N N . LEU A 1 87 ? 0.064 7.847 -1.461 1.00 96.31 87 LEU A N 1
ATOM 624 C CA . LEU A 1 87 ? 0.845 6.615 -1.579 1.00 96.31 87 LEU A CA 1
ATOM 625 C C . LEU A 1 87 ? 0.230 5.644 -2.584 1.00 96.31 87 LEU A C 1
ATOM 627 O O . LEU A 1 87 ? 0.941 5.090 -3.421 1.00 96.31 87 LEU A O 1
ATOM 631 N N . ARG A 1 88 ? -1.090 5.441 -2.532 1.00 95.44 88 ARG A N 1
ATOM 632 C CA . ARG A 1 88 ? -1.794 4.587 -3.493 1.00 95.44 88 ARG A CA 1
ATOM 633 C C . ARG A 1 88 ? -1.555 5.059 -4.930 1.00 95.44 88 ARG A C 1
ATOM 635 O O . ARG A 1 88 ? -1.195 4.241 -5.777 1.00 95.44 88 ARG A O 1
ATOM 642 N N . ALA A 1 89 ? -1.706 6.357 -5.191 1.00 94.38 89 ALA A N 1
ATOM 643 C CA . ALA A 1 89 ? -1.469 6.931 -6.511 1.00 94.38 89 ALA A CA 1
ATOM 644 C C . ALA A 1 89 ? -0.022 6.711 -6.985 1.00 94.38 89 ALA A C 1
ATOM 646 O O . ALA A 1 89 ? 0.182 6.322 -8.136 1.00 94.38 89 ALA A O 1
ATOM 647 N N . ASP A 1 90 ? 0.967 6.863 -6.100 1.00 93.25 90 ASP A N 1
ATOM 648 C CA . ASP A 1 90 ? 2.383 6.636 -6.414 1.00 93.25 90 ASP A CA 1
ATOM 649 C C . ASP A 1 90 ? 2.686 5.166 -6.737 1.00 93.25 90 ASP A C 1
ATOM 651 O O . ASP A 1 90 ? 3.451 4.855 -7.657 1.00 93.25 90 ASP A O 1
ATOM 655 N N . PHE A 1 91 ? 2.088 4.225 -5.999 1.00 89.94 91 PHE A N 1
ATOM 656 C CA . PHE A 1 91 ? 2.212 2.792 -6.286 1.00 89.94 91 PHE A CA 1
ATOM 657 C C . PHE A 1 91 ? 1.585 2.419 -7.633 1.00 89.94 91 PHE A C 1
ATOM 659 O O . PHE A 1 91 ? 2.187 1.662 -8.401 1.00 89.94 91 PHE A O 1
ATOM 666 N N . GLU A 1 92 ? 0.418 2.979 -7.954 1.00 88.56 92 GLU A N 1
ATOM 667 C CA . GLU A 1 92 ? -0.248 2.772 -9.241 1.00 88.56 92 GLU A CA 1
ATOM 668 C C . GLU A 1 92 ? 0.525 3.417 -10.406 1.00 88.56 92 GLU A C 1
ATOM 670 O O . GLU A 1 92 ? 0.653 2.815 -11.475 1.00 88.56 92 GLU A O 1
ATOM 675 N N . ALA A 1 93 ? 1.078 4.618 -10.215 1.00 86.00 93 ALA A N 1
ATOM 676 C CA . ALA A 1 93 ? 1.900 5.299 -11.212 1.00 86.00 93 ALA A CA 1
ATOM 677 C C . ALA A 1 93 ? 3.180 4.513 -11.519 1.00 86.00 93 ALA A C 1
ATOM 679 O O . ALA A 1 93 ? 3.461 4.244 -12.687 1.00 86.00 93 ALA A O 1
ATOM 680 N N . ALA A 1 94 ? 3.891 4.044 -10.490 1.00 80.75 94 ALA A N 1
ATOM 681 C CA . ALA A 1 94 ? 5.090 3.228 -10.663 1.00 80.75 94 ALA A CA 1
ATOM 682 C C . ALA A 1 94 ? 4.803 1.919 -11.421 1.00 80.75 94 ALA A C 1
ATOM 684 O O . ALA A 1 94 ? 5.599 1.505 -12.265 1.00 80.75 94 ALA A O 1
ATOM 685 N N . ALA A 1 95 ? 3.657 1.279 -11.165 1.00 78.50 95 ALA A N 1
ATOM 686 C CA . ALA A 1 95 ? 3.242 0.087 -11.905 1.00 78.50 95 ALA A CA 1
ATOM 687 C C . ALA A 1 95 ? 2.997 0.395 -13.395 1.00 78.50 95 ALA A C 1
ATOM 689 O O . ALA A 1 95 ? 3.434 -0.359 -14.270 1.00 78.50 95 ALA A O 1
ATOM 690 N N . ARG A 1 96 ? 2.357 1.534 -13.700 1.00 75.12 96 ARG A N 1
ATOM 691 C CA . ARG A 1 96 ? 2.145 1.995 -15.081 1.00 75.12 96 ARG A CA 1
ATOM 692 C C . ARG A 1 96 ? 3.453 2.359 -15.776 1.00 75.12 96 ARG A C 1
ATOM 694 O O . ARG A 1 96 ? 3.642 1.972 -16.920 1.00 75.12 96 ARG A O 1
ATOM 701 N N . GLU A 1 97 ? 4.365 3.069 -15.122 1.00 70.88 97 GLU A N 1
ATOM 702 C CA . GLU A 1 97 ? 5.674 3.413 -15.694 1.00 70.88 97 GLU A CA 1
ATOM 703 C C . GLU A 1 97 ? 6.524 2.179 -15.984 1.00 70.88 97 GLU A C 1
ATOM 705 O O . GLU A 1 97 ? 7.178 2.109 -17.023 1.00 70.88 97 GLU A O 1
ATOM 710 N N . GLN A 1 98 ? 6.499 1.181 -15.098 1.00 65.50 98 GLN A N 1
ATOM 711 C CA . GLN A 1 98 ? 7.147 -0.102 -15.356 1.00 65.50 98 GLN A CA 1
ATOM 712 C C . GLN A 1 98 ? 6.563 -0.761 -16.607 1.00 65.50 98 GLN A C 1
ATOM 714 O O . GLN A 1 98 ? 7.320 -1.199 -17.472 1.00 65.50 98 GLN A O 1
ATOM 719 N N . PHE A 1 99 ? 5.237 -0.752 -16.754 1.00 61.19 99 PHE A N 1
ATOM 720 C CA . PHE A 1 99 ? 4.570 -1.257 -17.951 1.00 61.19 99 PHE A CA 1
ATOM 721 C C . PHE A 1 99 ? 4.937 -0.455 -19.214 1.00 61.19 99 PHE A C 1
ATOM 723 O O . PHE A 1 99 ? 5.294 -1.037 -20.239 1.00 61.19 99 PHE A O 1
ATOM 730 N N . TRP A 1 100 ? 4.950 0.879 -19.144 1.00 53.28 100 TRP A N 1
ATOM 731 C CA . TRP A 1 100 ? 5.350 1.742 -20.259 1.00 53.28 100 TRP A CA 1
ATOM 732 C C . TRP A 1 100 ? 6.823 1.598 -20.623 1.00 53.28 100 TRP A C 1
ATOM 734 O O . TRP A 1 100 ? 7.150 1.643 -21.800 1.00 53.28 100 TRP A O 1
ATOM 744 N N . ARG A 1 101 ? 7.727 1.380 -19.665 1.00 56.41 101 ARG A N 1
ATOM 745 C CA . ARG A 1 101 ? 9.149 1.136 -19.948 1.00 56.41 101 ARG A CA 1
ATOM 746 C C . ARG A 1 101 ? 9.356 -0.197 -20.673 1.00 56.41 101 ARG A C 1
ATOM 748 O O . ARG A 1 101 ? 10.240 -0.289 -21.524 1.00 56.41 101 ARG A O 1
ATOM 755 N N . VAL A 1 102 ? 8.518 -1.198 -20.389 1.00 57.03 102 VAL A N 1
ATOM 756 C CA . VAL A 1 102 ? 8.456 -2.447 -21.165 1.00 57.03 102 VAL A CA 1
ATOM 757 C C . VAL A 1 102 ? 7.925 -2.183 -22.582 1.00 57.03 102 VAL A C 1
ATOM 759 O O . VAL A 1 102 ? 8.482 -2.715 -23.540 1.00 57.03 102 VAL A O 1
ATOM 762 N N . ALA A 1 103 ? 6.914 -1.322 -22.741 1.00 57.62 103 ALA A N 1
ATOM 763 C CA . ALA A 1 103 ? 6.321 -0.999 -24.044 1.00 57.62 103 ALA A CA 1
ATOM 764 C C . ALA A 1 103 ? 7.188 -0.066 -24.923 1.00 57.62 103 ALA A C 1
ATOM 766 O O . ALA A 1 103 ? 7.339 -0.301 -26.117 1.00 57.62 103 ALA A O 1
ATOM 767 N N . GLY A 1 104 ? 7.804 0.972 -24.354 1.00 52.75 104 GLY A N 1
ATOM 768 C CA . GLY A 1 104 ? 8.576 1.994 -25.069 1.00 52.75 104 GLY A CA 1
ATOM 769 C C . GLY A 1 104 ? 9.931 1.504 -25.576 1.00 52.75 104 GLY A C 1
ATOM 770 O O . GLY A 1 104 ? 10.383 1.938 -26.630 1.00 52.75 104 GLY A O 1
ATOM 771 N N . ARG A 1 105 ? 10.552 0.522 -24.907 1.00 51.50 105 ARG A N 1
ATOM 772 C CA . ARG A 1 105 ? 11.756 -0.147 -25.437 1.00 51.50 105 ARG A CA 1
ATOM 773 C C . ARG A 1 105 ? 11.444 -1.106 -26.596 1.00 51.50 105 ARG A C 1
ATOM 775 O O . ARG A 1 105 ? 12.368 -1.588 -27.242 1.00 51.50 105 ARG A O 1
ATOM 782 N N . ALA A 1 106 ? 10.163 -1.370 -26.863 1.00 55.53 106 ALA A N 1
ATOM 783 C CA . ALA A 1 106 ? 9.698 -2.089 -28.048 1.00 55.53 106 ALA A CA 1
ATOM 784 C C . ALA A 1 106 ? 9.356 -1.150 -29.227 1.00 55.53 106 ALA A C 1
ATOM 786 O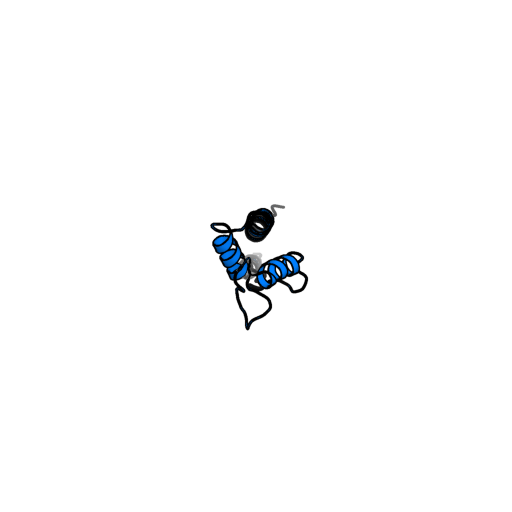 O . ALA A 1 106 ? 8.956 -1.628 -30.287 1.00 55.53 106 ALA A O 1
ATOM 787 N N . GLY A 1 107 ? 9.526 0.171 -29.071 1.00 50.94 107 GLY A N 1
ATOM 788 C CA . GLY A 1 107 ? 9.362 1.154 -30.140 1.00 50.94 107 GLY A CA 1
ATOM 789 C C . GLY A 1 107 ? 10.626 1.284 -30.992 1.00 50.94 107 GLY A C 1
ATOM 790 O O . GLY A 1 107 ? 11.609 1.860 -30.544 1.00 50.94 107 GLY A O 1
ATOM 791 N N . ALA A 1 108 ? 10.573 0.715 -32.198 1.00 52.41 108 ALA A N 1
ATOM 792 C CA . ALA A 1 108 ? 11.407 0.964 -33.379 1.00 52.41 108 ALA A CA 1
ATOM 793 C C . ALA A 1 108 ? 12.779 1.647 -33.160 1.00 52.41 108 ALA A C 1
ATOM 795 O O . ALA A 1 108 ? 12.884 2.871 -33.169 1.00 52.41 108 ALA A O 1
ATOM 796 N N . GLN A 1 109 ? 13.859 0.858 -33.151 1.00 53.53 109 GLN A N 1
ATOM 797 C CA . GLN A 1 109 ? 15.065 1.299 -33.856 1.00 53.53 109 GLN A CA 1
ATOM 798 C C . GLN A 1 109 ? 14.920 0.877 -35.318 1.00 53.53 109 GLN A C 1
ATOM 800 O O . GLN A 1 109 ? 15.223 -0.256 -35.683 1.00 53.53 109 GLN A O 1
ATOM 805 N N . ALA A 1 110 ? 14.394 1.791 -36.129 1.00 42.56 110 ALA A N 1
ATOM 806 C CA . ALA A 1 110 ? 14.661 1.803 -37.557 1.00 42.56 110 ALA A CA 1
ATOM 807 C C . ALA A 1 110 ? 15.948 2.619 -37.752 1.00 42.56 110 ALA A C 1
ATOM 809 O O . ALA A 1 110 ? 16.008 3.766 -37.304 1.00 42.56 110 ALA A O 1
ATOM 810 N N . TYR A 1 111 ? 16.973 2.002 -38.339 1.00 43.72 111 TYR A N 1
ATOM 811 C CA . TYR A 1 111 ? 18.079 2.714 -38.978 1.00 43.72 111 TYR A CA 1
ATOM 812 C C . TYR A 1 111 ? 17.828 2.704 -40.482 1.00 43.72 111 TYR A C 1
ATOM 814 O O . TYR A 1 111 ? 17.433 1.622 -40.979 1.00 43.72 111 TYR A O 1
#

Nearest PDB structures (foldseek):
  7pcq-assembly1_E  TM=7.111E-01  e=5.150E+00  Staphylococcus aureus subsp. aureus MW2
  5vmm-assembly1_E  TM=7.176E-01  e=9.641E+00  Staphylococcus aureus
  6tb2-assembly1_E  TM=6.306E-01  e=8.505E+00  Staphylococcus aureus